Protein AF-A0A1E7EQL4-F1 (afdb_monomer)

pLDDT: mean 82.55, std 23.5, range [31.17, 98.75]

Foldseek 3Di:
DDDDDDDDDDDDDDDDDDDDDDDDDDDDDDPPDPDPPPPFDAQKEAEDEPVLPCPPAPCCDPPNVDDADPVPQSWEWAWEPCQCQVPHHRPQAFWKKKKWADQDAFPVRHRDPQWHTAIDIHGYRHYDQHTYNYIYTYQSRCCRRTVDNDGMGRIDMDTDDDD

Structure (mmCIF, N/CA/C/O backbone):
data_AF-A0A1E7EQL4-F1
#
_entry.id   AF-A0A1E7EQL4-F1
#
loop_
_atom_site.group_PDB
_atom_site.id
_atom_site.type_symbol
_atom_site.label_atom_id
_atom_site.label_alt_id
_atom_site.label_comp_id
_atom_site.label_asym_id
_atom_site.label_entity_id
_atom_site.label_seq_id
_atom_site.pdbx_PDB_ins_code
_atom_site.Cartn_x
_atom_site.Cartn_y
_atom_site.Cartn_z
_atom_site.occupancy
_atom_site.B_iso_or_equiv
_atom_site.auth_seq_id
_atom_site.auth_comp_id
_atom_site.auth_asym_id
_atom_site.auth_atom_id
_atom_site.pdbx_PDB_model_num
ATOM 1 N N . MET A 1 1 ? 25.614 30.528 53.067 1.00 42.38 1 MET A N 1
ATOM 2 C CA . MET A 1 1 ? 26.833 30.347 52.245 1.00 42.38 1 MET A CA 1
ATOM 3 C C . MET A 1 1 ? 26.598 31.036 50.907 1.00 42.38 1 MET A C 1
ATOM 5 O O . MET A 1 1 ? 25.490 30.930 50.400 1.00 42.38 1 MET A O 1
ATOM 9 N N . LYS A 1 2 ? 27.572 31.787 50.382 1.00 34.72 2 LYS A N 1
ATOM 10 C CA . LYS A 1 2 ? 27.513 32.437 49.059 1.00 34.72 2 LYS A CA 1
ATOM 11 C C . LYS A 1 2 ? 28.652 31.875 48.213 1.00 34.72 2 LYS A C 1
ATOM 13 O O . LYS A 1 2 ? 29.768 31.821 48.717 1.00 34.72 2 LYS A O 1
ATOM 18 N N . PHE A 1 3 ? 28.385 31.537 46.957 1.00 38.88 3 PHE A N 1
ATOM 19 C CA . PHE A 1 3 ? 29.422 31.340 45.946 1.00 38.88 3 PHE A CA 1
ATOM 20 C C . PHE A 1 3 ? 29.182 32.298 44.777 1.00 38.88 3 PHE A C 1
ATOM 22 O O . PHE A 1 3 ? 28.048 32.653 44.464 1.00 38.88 3 PHE A O 1
ATOM 29 N N . SER A 1 4 ? 30.287 32.769 44.215 1.00 36.34 4 SER A N 1
ATOM 30 C CA . SER A 1 4 ? 30.426 33.788 43.171 1.00 36.34 4 SER A CA 1
ATOM 31 C C . SER A 1 4 ? 31.385 33.231 42.113 1.00 36.34 4 SER A C 1
ATOM 33 O O . SER A 1 4 ? 32.043 32.231 42.402 1.00 36.34 4 SER A O 1
ATOM 35 N N . THR A 1 5 ? 31.554 33.949 40.988 1.00 41.16 5 THR A N 1
ATOM 36 C CA . THR A 1 5 ? 32.729 33.850 40.084 1.00 41.16 5 THR A CA 1
ATOM 37 C C . THR A 1 5 ? 32.650 32.656 39.101 1.00 41.16 5 THR A C 1
ATOM 39 O O . THR A 1 5 ? 32.375 31.543 39.522 1.00 41.16 5 THR A O 1
ATOM 42 N N . THR A 1 6 ? 32.881 32.765 37.781 1.00 41.03 6 THR A N 1
ATOM 43 C CA . THR A 1 6 ? 33.084 33.924 36.877 1.00 41.03 6 THR A CA 1
ATOM 44 C C . THR A 1 6 ? 32.831 33.519 35.410 1.00 41.03 6 THR A C 1
ATOM 46 O O . THR A 1 6 ? 32.886 32.342 35.064 1.00 41.03 6 THR A O 1
ATOM 49 N N . ILE A 1 7 ? 32.564 34.509 34.551 1.00 46.59 7 ILE A N 1
ATOM 50 C CA . ILE A 1 7 ? 32.402 34.400 33.088 1.00 46.59 7 ILE A CA 1
ATOM 51 C C . ILE A 1 7 ? 33.712 33.962 32.403 1.00 46.59 7 ILE A C 1
ATOM 53 O O . ILE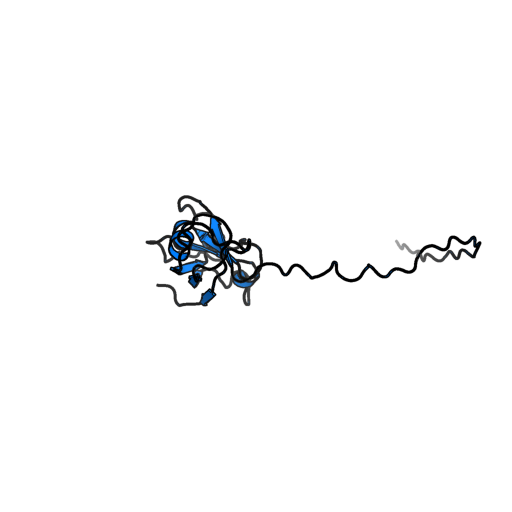 A 1 7 ? 34.774 34.486 32.734 1.00 46.59 7 ILE A O 1
ATOM 57 N N . PHE A 1 8 ? 33.632 33.097 31.386 1.00 37.47 8 PHE A N 1
ATOM 58 C CA . PHE A 1 8 ? 34.739 32.827 30.458 1.00 37.47 8 PHE A CA 1
ATOM 59 C C . PHE A 1 8 ? 34.378 33.222 29.022 1.00 37.47 8 PHE A C 1
ATOM 61 O O . PHE A 1 8 ? 33.405 32.728 28.456 1.00 37.47 8 PHE A O 1
ATOM 68 N N . THR A 1 9 ? 35.217 34.070 28.427 1.00 45.50 9 THR A N 1
ATOM 69 C CA . THR A 1 9 ? 35.177 34.458 27.011 1.00 45.50 9 THR A CA 1
ATOM 70 C C . THR A 1 9 ? 36.467 33.979 26.344 1.00 45.50 9 THR A C 1
ATOM 72 O O . THR A 1 9 ? 37.539 34.283 26.870 1.00 45.50 9 THR A O 1
ATOM 75 N N . PRO A 1 10 ? 36.425 33.293 25.191 1.00 41.66 10 PRO A N 1
ATOM 76 C CA . PRO A 1 10 ? 37.605 33.099 24.361 1.00 41.66 10 PRO A CA 1
ATOM 77 C C . PRO A 1 10 ? 37.702 34.193 23.286 1.00 41.66 10 PRO A C 1
ATOM 79 O O . PRO A 1 10 ? 36.792 34.389 22.484 1.00 41.66 10 PRO A O 1
ATOM 82 N N . ALA A 1 11 ? 38.841 34.880 23.259 1.00 38.00 11 ALA A N 1
ATOM 83 C CA . ALA A 1 11 ? 39.301 35.709 22.149 1.00 38.00 11 ALA A CA 1
ATOM 84 C C . ALA A 1 11 ? 40.748 35.309 21.804 1.00 38.00 11 ALA A C 1
ATOM 86 O O . ALA A 1 11 ? 41.433 34.745 22.656 1.00 38.00 11 ALA A O 1
ATOM 87 N N . ALA A 1 12 ? 41.196 35.668 20.593 1.00 35.81 12 ALA A N 1
ATOM 88 C CA . ALA A 1 12 ? 42.382 35.187 19.857 1.00 35.81 12 ALA A CA 1
ATOM 89 C C . ALA A 1 12 ? 42.058 34.025 18.885 1.00 35.81 12 ALA A C 1
ATOM 91 O O . ALA A 1 12 ? 41.155 33.238 19.131 1.00 35.81 12 ALA A O 1
ATOM 92 N N . MET A 1 13 ? 42.726 33.897 17.733 1.00 33.75 13 MET A N 1
ATOM 93 C CA . MET A 1 13 ? 44.050 34.430 17.386 1.00 33.75 13 MET A CA 1
ATOM 94 C C . MET A 1 13 ? 44.136 34.794 15.893 1.00 33.75 13 MET A C 1
ATOM 96 O O . MET A 1 13 ? 43.667 34.041 15.045 1.00 33.75 13 MET A O 1
ATOM 100 N N . ALA A 1 14 ? 44.747 35.935 15.565 1.00 31.17 14 ALA A N 1
ATOM 101 C CA . ALA A 1 14 ? 45.065 36.292 14.182 1.00 31.17 14 ALA A CA 1
ATOM 102 C C . ALA A 1 14 ? 46.401 35.660 13.761 1.00 31.17 14 ALA A C 1
ATOM 104 O O . ALA A 1 14 ? 47.350 35.652 14.544 1.00 31.17 14 ALA A O 1
ATOM 105 N N . ILE A 1 15 ? 46.496 35.195 12.512 1.00 40.59 15 ILE A N 1
ATOM 106 C CA . ILE A 1 15 ? 47.752 34.759 11.888 1.00 40.59 15 ILE A CA 1
ATOM 107 C C . ILE A 1 15 ? 47.901 35.518 10.566 1.00 40.59 15 ILE A C 1
ATOM 109 O O . ILE A 1 15 ? 47.017 35.450 9.713 1.00 40.59 15 ILE A O 1
ATOM 113 N N . MET A 1 16 ? 49.005 36.250 10.395 1.00 32.16 16 MET A N 1
ATOM 114 C CA . MET A 1 16 ? 49.328 36.946 9.146 1.00 32.16 16 MET 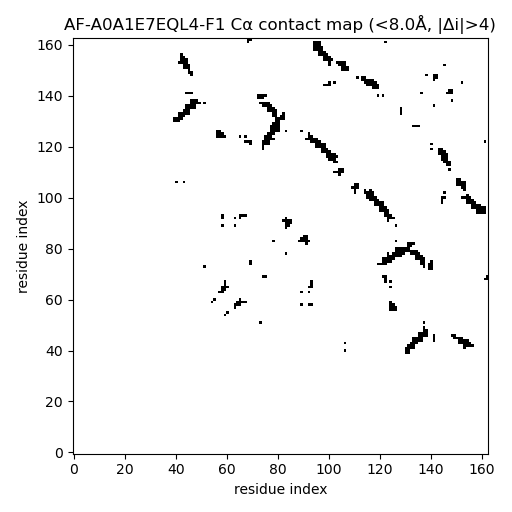A CA 1
ATOM 115 C C . MET A 1 16 ? 50.407 36.205 8.344 1.00 32.16 16 MET A C 1
ATOM 117 O O . MET A 1 16 ? 51.515 36.011 8.824 1.00 32.16 16 MET A O 1
ATOM 121 N N . SER A 1 17 ? 50.053 35.897 7.093 1.00 37.56 17 SER A N 1
ATOM 122 C CA . SER A 1 17 ? 50.849 36.051 5.860 1.00 37.56 17 SER A CA 1
ATOM 123 C C . SER A 1 17 ? 52.317 35.583 5.799 1.00 37.56 17 SER A C 1
ATOM 125 O O . SER A 1 17 ? 53.210 36.279 6.271 1.00 37.56 17 SER A O 1
ATOM 127 N N . ILE A 1 18 ? 52.547 34.489 5.052 1.00 42.34 18 ILE A N 1
ATOM 128 C CA . ILE A 1 18 ? 53.469 34.334 3.891 1.00 42.34 18 ILE A CA 1
ATOM 129 C C . ILE A 1 18 ? 53.125 33.000 3.176 1.00 42.34 18 ILE A C 1
ATOM 131 O O . ILE A 1 18 ? 52.552 32.119 3.808 1.00 42.34 18 ILE A O 1
ATOM 135 N N . GLY A 1 19 ? 53.408 32.748 1.889 1.00 31.75 19 GLY A N 1
ATOM 136 C CA . GLY A 1 19 ? 53.949 33.577 0.797 1.00 31.75 19 GLY A CA 1
ATOM 137 C C . GLY A 1 19 ? 53.918 32.791 -0.541 1.00 31.75 19 GLY A C 1
ATOM 138 O O . GLY A 1 19 ? 53.860 31.564 -0.520 1.00 31.75 19 GLY A O 1
ATOM 139 N N . SER A 1 20 ? 53.905 33.458 -1.706 1.00 37.84 20 SER A N 1
ATOM 140 C CA . SER A 1 20 ? 53.612 32.798 -3.001 1.00 37.84 20 SER A CA 1
ATOM 141 C C . SER A 1 20 ? 54.765 32.010 -3.640 1.00 37.84 20 SER A C 1
ATOM 143 O O . SER A 1 20 ? 55.887 32.502 -3.720 1.00 37.84 20 SER A O 1
ATOM 145 N N . VAL A 1 21 ? 54.421 30.907 -4.320 1.00 37.94 21 VAL A N 1
ATOM 146 C CA . VAL A 1 21 ? 55.055 30.495 -5.591 1.00 37.94 21 VAL A CA 1
ATOM 147 C C . VAL A 1 21 ? 54.009 29.901 -6.543 1.00 37.94 21 VAL A C 1
ATOM 149 O O . VAL A 1 21 ? 53.092 29.204 -6.120 1.00 37.94 21 VAL A O 1
ATOM 152 N N . ASN A 1 22 ? 54.119 30.229 -7.834 1.00 41.78 22 ASN A N 1
ATOM 153 C CA . ASN A 1 22 ? 53.139 29.882 -8.870 1.00 41.78 22 ASN A CA 1
ATOM 154 C C . ASN A 1 22 ? 53.288 28.441 -9.383 1.00 41.78 22 ASN A C 1
ATOM 156 O O . ASN A 1 22 ? 54.384 28.042 -9.768 1.00 41.78 22 ASN A O 1
ATOM 160 N N . ALA A 1 23 ? 52.158 27.769 -9.605 1.00 33.81 23 ALA A N 1
ATOM 161 C CA . ALA A 1 23 ? 52.019 26.749 -10.644 1.00 33.81 23 ALA A CA 1
ATOM 162 C C . ALA A 1 23 ? 50.739 27.036 -11.448 1.00 33.81 23 ALA A C 1
ATOM 164 O O . ALA A 1 23 ? 49.631 26.920 -10.933 1.00 33.81 23 ALA A O 1
ATOM 165 N N . ARG A 1 24 ? 50.888 27.462 -12.710 1.00 42.62 24 ARG A N 1
ATOM 166 C CA . ARG A 1 24 ? 49.760 27.658 -13.633 1.00 42.62 24 ARG A CA 1
ATOM 167 C C . ARG A 1 24 ? 49.396 26.318 -14.269 1.00 42.62 24 ARG A C 1
ATOM 169 O O . ARG A 1 24 ? 50.191 25.811 -15.054 1.00 42.62 24 ARG A O 1
ATOM 176 N N . ILE A 1 25 ? 48.191 25.811 -14.023 1.00 43.38 25 ILE A N 1
ATOM 177 C CA . ILE A 1 25 ? 47.551 24.797 -14.873 1.00 43.38 25 ILE A CA 1
ATOM 178 C C . ILE A 1 25 ? 46.090 25.202 -15.096 1.00 43.38 25 ILE A C 1
ATOM 180 O O . ILE A 1 25 ? 45.407 25.570 -14.147 1.00 43.38 25 ILE A O 1
ATOM 184 N N . GLY A 1 26 ? 45.674 25.154 -16.365 1.00 34.09 26 GLY A N 1
ATOM 185 C CA . GLY A 1 26 ? 44.299 25.036 -16.866 1.00 34.09 26 GLY A CA 1
ATOM 186 C C . GLY A 1 26 ? 43.154 25.637 -16.049 1.00 34.09 26 GLY A C 1
ATOM 187 O O . GLY A 1 26 ? 42.627 25.007 -15.138 1.00 34.09 26 GLY A O 1
ATOM 188 N N . SER A 1 27 ? 42.648 26.780 -16.515 1.00 46.44 27 SER A N 1
ATOM 189 C CA . SER A 1 27 ? 41.214 27.046 -16.414 1.00 46.44 27 SER A CA 1
ATOM 190 C C . SER A 1 27 ? 40.489 26.059 -17.329 1.00 46.44 27 SER A C 1
ATOM 192 O O . SER A 1 27 ? 40.451 26.305 -18.530 1.00 46.44 27 SER A O 1
ATOM 194 N N . ASP A 1 28 ? 39.885 25.011 -16.774 1.00 39.00 28 ASP A N 1
ATOM 195 C CA . ASP A 1 28 ? 38.794 24.307 -17.446 1.00 39.00 28 ASP A CA 1
ATOM 196 C C . ASP A 1 28 ? 37.635 24.054 -16.481 1.00 39.00 28 ASP A C 1
ATOM 198 O O . ASP A 1 28 ? 37.737 23.400 -15.441 1.00 39.00 28 ASP A O 1
ATOM 202 N N . SER A 1 29 ? 36.508 24.647 -16.845 1.00 48.19 29 SER A N 1
ATOM 203 C CA . SER A 1 29 ? 35.229 24.572 -16.164 1.00 48.19 29 SER A CA 1
ATOM 204 C C . SER A 1 29 ? 34.633 23.171 -16.273 1.00 48.19 29 SER A C 1
ATOM 206 O O . SER A 1 29 ? 34.056 22.841 -17.306 1.00 48.19 29 SER A O 1
ATOM 208 N N . ASN A 1 30 ? 34.708 22.366 -15.206 1.00 40.53 30 ASN A N 1
ATOM 209 C CA . ASN A 1 30 ? 33.973 21.095 -15.153 1.00 40.53 30 ASN A CA 1
ATOM 210 C C . ASN A 1 30 ? 33.493 20.689 -13.739 1.00 40.53 30 ASN A C 1
ATOM 212 O O . ASN A 1 30 ? 33.639 19.550 -13.308 1.00 40.53 30 ASN A O 1
ATOM 216 N N . GLN A 1 31 ? 32.914 21.643 -12.997 1.00 42.22 31 GLN A N 1
ATOM 217 C CA . GLN A 1 31 ? 32.185 21.401 -11.734 1.00 42.22 31 GLN A CA 1
ATOM 218 C C . GLN A 1 31 ? 30.730 21.909 -11.795 1.00 42.22 31 GLN A C 1
ATOM 220 O O . GLN A 1 31 ? 30.212 22.504 -10.851 1.00 42.22 31 GLN A O 1
ATOM 225 N N . ARG A 1 32 ? 30.056 21.697 -12.931 1.00 42.16 32 ARG A N 1
ATOM 226 C CA . ARG A 1 32 ? 28.624 21.982 -13.109 1.00 42.16 32 ARG A CA 1
ATOM 227 C C . ARG A 1 32 ? 27.959 20.916 -13.985 1.00 42.16 32 ARG A C 1
ATOM 229 O O . ARG A 1 32 ? 27.760 21.189 -15.154 1.00 42.16 32 ARG A O 1
ATOM 236 N N . GLU A 1 33 ? 27.648 19.747 -13.410 1.00 47.59 33 GLU A N 1
ATOM 237 C CA . GLU A 1 33 ? 26.496 18.877 -13.785 1.00 47.59 33 GLU A CA 1
ATOM 238 C C . GLU A 1 33 ? 26.393 17.562 -12.965 1.00 47.59 33 GLU A C 1
ATOM 240 O O . GLU A 1 33 ? 25.862 16.562 -13.428 1.00 47.59 33 GLU A O 1
ATOM 245 N N . LEU A 1 34 ? 26.860 17.531 -11.707 1.00 45.47 34 LEU A N 1
ATOM 246 C CA . LEU A 1 34 ? 26.720 16.353 -10.822 1.00 45.47 34 LEU A CA 1
ATOM 247 C C . LEU A 1 34 ? 25.959 16.675 -9.529 1.00 45.47 34 LEU A C 1
ATOM 249 O O . LEU A 1 34 ? 26.373 16.342 -8.422 1.00 45.47 34 LEU A O 1
ATOM 253 N N . SER A 1 35 ? 24.814 17.333 -9.698 1.00 47.72 35 SER A N 1
ATOM 254 C CA . SER A 1 35 ? 23.742 17.350 -8.700 1.00 47.72 35 SER A CA 1
ATOM 255 C C . SER A 1 35 ? 22.384 17.601 -9.362 1.00 47.72 35 SER A C 1
ATOM 257 O O . SER A 1 35 ? 21.614 18.456 -8.915 1.00 47.72 35 SER A O 1
ATOM 259 N N . GLU A 1 36 ? 22.062 16.847 -10.420 1.00 52.28 36 GLU A N 1
ATOM 260 C CA . GLU A 1 36 ? 20.655 16.489 -10.595 1.00 52.28 36 GLU A CA 1
ATOM 261 C C . GLU A 1 36 ? 20.248 15.734 -9.330 1.00 52.28 36 GLU A C 1
ATOM 263 O O . GLU A 1 36 ? 20.742 14.643 -9.046 1.00 52.28 36 GLU A O 1
ATOM 268 N N . SER A 1 37 ? 19.414 16.381 -8.517 1.00 52.84 37 SER A N 1
ATOM 269 C CA . SER A 1 37 ? 18.786 15.754 -7.362 1.00 52.84 37 SER A CA 1
ATOM 270 C C . SER A 1 37 ? 18.064 14.504 -7.852 1.00 52.84 37 SER A C 1
ATOM 272 O O . SER A 1 37 ? 17.072 14.621 -8.577 1.00 52.84 37 SER A O 1
ATOM 274 N N . VAL A 1 38 ? 18.573 13.320 -7.491 1.00 62.88 38 VAL A N 1
ATOM 275 C CA . VAL A 1 38 ? 17.878 12.055 -7.737 1.00 62.88 38 VAL A CA 1
ATOM 276 C C . VAL A 1 38 ? 16.588 12.133 -6.939 1.00 62.88 38 VAL A C 1
ATOM 278 O O . VAL A 1 38 ? 16.574 11.979 -5.720 1.00 62.88 38 VAL A O 1
ATOM 281 N N . LYS A 1 39 ? 15.505 12.492 -7.626 1.00 72.94 39 LYS A N 1
ATOM 282 C CA . LYS A 1 39 ? 14.213 12.694 -6.993 1.00 72.94 39 LYS A CA 1
ATOM 283 C C . LYS A 1 39 ? 13.709 11.334 -6.535 1.00 72.94 39 LYS A C 1
ATOM 285 O O . LYS A 1 39 ? 13.367 10.501 -7.372 1.00 72.94 39 LYS A O 1
ATOM 290 N N . GLU A 1 40 ? 13.664 11.148 -5.219 1.00 81.88 40 GLU A N 1
ATOM 291 C CA . GLU A 1 40 ? 13.160 9.928 -4.593 1.00 81.88 40 GLU A CA 1
ATOM 292 C C . GLU A 1 40 ? 11.810 9.504 -5.204 1.00 81.88 40 GLU A C 1
ATOM 294 O O . GLU A 1 40 ? 10.950 10.363 -5.464 1.00 81.88 40 GLU A O 1
ATOM 299 N N . PRO A 1 41 ? 11.613 8.197 -5.463 1.00 85.56 41 PRO A N 1
ATOM 300 C CA . PRO A 1 41 ? 10.399 7.687 -6.079 1.00 85.56 41 PRO A CA 1
ATOM 301 C C . PRO A 1 41 ? 9.169 8.025 -5.233 1.00 85.56 41 PRO A C 1
ATOM 303 O O . PRO A 1 41 ? 9.207 8.051 -4.002 1.00 85.56 41 PRO A O 1
ATOM 306 N N . THR A 1 42 ? 8.050 8.292 -5.906 1.00 95.31 42 THR A N 1
ATOM 307 C CA . THR A 1 42 ? 6.788 8.641 -5.247 1.00 95.31 42 THR A CA 1
ATOM 308 C C . THR A 1 42 ? 5.583 8.193 -6.067 1.00 95.31 42 THR A C 1
ATOM 310 O O . THR A 1 42 ? 5.648 8.183 -7.295 1.00 95.31 42 THR A O 1
ATOM 313 N N . ASN A 1 43 ? 4.485 7.848 -5.385 1.00 97.69 43 ASN A N 1
ATOM 314 C CA . ASN A 1 43 ? 3.323 7.140 -5.935 1.00 97.69 43 ASN A CA 1
ATOM 315 C C . ASN A 1 43 ? 3.736 5.769 -6.483 1.00 97.69 43 ASN A C 1
ATOM 317 O O . ASN A 1 43 ? 3.655 5.502 -7.680 1.00 97.69 43 ASN A O 1
ATOM 321 N N . PHE A 1 44 ? 4.232 4.916 -5.591 1.00 98.31 44 PHE A N 1
ATOM 322 C CA . PHE A 1 44 ? 4.649 3.558 -5.926 1.00 98.31 44 PHE A CA 1
ATOM 323 C C . PHE A 1 44 ? 4.144 2.550 -4.891 1.00 98.31 44 PHE A C 1
ATOM 325 O O . PHE A 1 44 ? 3.620 2.936 -3.841 1.00 98.31 44 PHE A O 1
ATOM 332 N N . MET A 1 45 ? 4.301 1.266 -5.201 1.00 98.62 45 MET A N 1
ATOM 333 C CA . MET A 1 45 ? 4.081 0.162 -4.275 1.00 98.62 45 MET A CA 1
ATOM 334 C C . MET A 1 45 ? 5.177 -0.893 -4.334 1.00 98.62 45 MET A C 1
ATOM 336 O O . MET A 1 45 ? 5.737 -1.147 -5.404 1.00 98.62 45 MET A O 1
ATOM 340 N N . THR A 1 46 ? 5.412 -1.533 -3.195 1.00 98.06 46 THR A N 1
ATOM 341 C CA . THR A 1 46 ? 6.106 -2.817 -3.051 1.00 98.06 46 THR A CA 1
ATOM 342 C C . THR A 1 46 ? 5.177 -3.820 -2.370 1.00 98.06 46 THR A C 1
ATOM 344 O O . THR A 1 46 ? 3.963 -3.599 -2.271 1.00 98.06 46 THR A O 1
ATOM 347 N N . TRP A 1 47 ? 5.734 -4.952 -1.957 1.00 97.44 47 TRP A N 1
ATOM 348 C CA . TRP A 1 47 ? 5.011 -6.005 -1.276 1.00 97.44 47 TRP A CA 1
ATOM 349 C C . TRP A 1 47 ? 5.878 -6.703 -0.235 1.00 97.44 47 TRP A C 1
ATOM 351 O O . TRP A 1 47 ? 7.109 -6.717 -0.343 1.00 97.44 47 TRP A O 1
ATOM 361 N N . TRP A 1 48 ? 5.215 -7.373 0.707 1.00 93.75 48 TRP A N 1
ATOM 362 C CA . TRP A 1 48 ? 5.838 -8.373 1.568 1.00 93.75 48 TRP A CA 1
ATOM 363 C C . TRP A 1 48 ? 5.049 -9.690 1.570 1.00 93.75 48 TRP A C 1
ATOM 365 O O . TRP A 1 48 ? 3.832 -9.716 1.363 1.00 93.75 48 TRP A O 1
ATOM 375 N N . ASP A 1 49 ? 5.763 -10.793 1.813 1.00 85.62 49 ASP A N 1
ATOM 376 C CA . ASP A 1 49 ? 5.186 -12.109 2.106 1.00 85.62 49 ASP A CA 1
ATOM 377 C C . ASP A 1 49 ? 5.243 -12.367 3.613 1.00 85.62 49 ASP A C 1
ATOM 379 O O . ASP A 1 49 ? 6.305 -12.630 4.179 1.00 85.62 49 ASP A O 1
ATOM 383 N N . ASP A 1 50 ? 4.083 -12.293 4.257 1.00 69.25 50 ASP A N 1
ATOM 384 C CA . ASP A 1 50 ? 3.838 -12.744 5.629 1.00 69.25 50 ASP A CA 1
ATOM 385 C C . ASP A 1 50 ? 2.945 -14.000 5.670 1.00 69.25 50 ASP A C 1
ATOM 387 O O . ASP A 1 50 ? 2.467 -14.392 6.733 1.00 69.25 50 ASP A O 1
ATOM 391 N N . LYS A 1 51 ? 2.668 -14.637 4.520 1.00 74.31 51 LYS A N 1
ATOM 392 C CA . LYS A 1 51 ? 1.627 -15.674 4.346 1.00 74.31 51 LYS A CA 1
ATOM 393 C C . LYS A 1 51 ? 0.225 -15.254 4.820 1.00 74.31 51 LYS A C 1
ATOM 395 O O . LYS A 1 51 ? -0.624 -16.112 5.070 1.00 74.31 51 LYS A O 1
ATOM 400 N N . GLY A 1 52 ? -0.032 -13.954 4.932 1.00 65.56 52 GLY A N 1
ATOM 401 C CA . GLY A 1 52 ? -1.235 -13.379 5.517 1.00 65.56 52 GLY A CA 1
ATOM 402 C C . GLY A 1 52 ? -1.197 -13.213 7.040 1.00 65.56 52 GLY A C 1
ATOM 403 O O . GLY A 1 52 ? -2.268 -12.996 7.607 1.00 65.56 52 GLY A O 1
ATOM 404 N N . ASP A 1 53 ? -0.039 -13.319 7.707 1.00 82.38 53 ASP A N 1
ATOM 405 C CA . ASP A 1 53 ? 0.114 -12.984 9.131 1.00 82.38 53 ASP A CA 1
ATOM 406 C C . ASP A 1 53 ? 0.485 -11.511 9.340 1.00 82.38 53 ASP A C 1
ATOM 408 O O . ASP A 1 53 ? 1.638 -11.126 9.523 1.00 82.38 53 ASP A O 1
ATOM 412 N N . TYR A 1 54 ? -0.555 -10.686 9.359 1.00 91.38 54 TYR A N 1
ATOM 413 C CA . TYR A 1 54 ? -0.471 -9.252 9.602 1.00 91.38 54 TYR A CA 1
ATOM 414 C C . TYR A 1 54 ? -0.710 -8.872 11.077 1.00 91.38 54 TYR A C 1
ATOM 416 O O . TYR A 1 54 ? -0.942 -7.694 11.369 1.00 91.38 54 TYR A O 1
ATOM 424 N N . SER A 1 55 ? -0.708 -9.837 12.008 1.00 92.44 55 SER A N 1
ATOM 425 C CA . SER A 1 55 ? -1.208 -9.650 13.382 1.00 92.44 55 SER A CA 1
ATOM 426 C C . SER A 1 55 ? -0.464 -8.586 14.202 1.00 92.44 55 SER A C 1
ATOM 428 O O . SER A 1 55 ? -1.089 -7.912 15.022 1.00 92.44 55 SER A O 1
ATOM 430 N N . ASP A 1 56 ? 0.821 -8.356 13.929 1.00 92.38 56 ASP A N 1
ATOM 431 C CA . ASP A 1 56 ? 1.672 -7.369 14.614 1.00 92.38 56 ASP A CA 1
ATOM 432 C C . ASP A 1 56 ? 1.584 -5.934 14.035 1.00 92.38 56 ASP A C 1
ATOM 434 O O . ASP A 1 56 ? 2.304 -5.031 14.466 1.00 92.38 56 ASP A O 1
ATOM 438 N N . SER A 1 57 ? 0.701 -5.688 13.060 1.00 95.81 57 SER A N 1
ATOM 439 C CA . SER A 1 57 ? 0.569 -4.388 12.377 1.00 95.81 57 SER A CA 1
ATOM 440 C C . SER A 1 57 ? 0.099 -3.250 13.304 1.00 95.81 57 SER A C 1
ATOM 442 O O . SER A 1 57 ? -0.859 -3.419 14.059 1.00 95.81 57 SER A O 1
ATOM 444 N N . GLU A 1 58 ? 0.713 -2.056 13.208 1.00 96.56 58 GLU A N 1
ATOM 445 C CA . GLU A 1 58 ? 0.550 -0.949 14.179 1.00 96.56 58 GLU A CA 1
ATOM 446 C C . GLU A 1 58 ? -0.916 -0.570 14.453 1.00 96.56 58 GLU A C 1
ATOM 448 O O . GLU A 1 58 ? -1.272 -0.301 15.601 1.00 96.56 58 GLU A O 1
ATOM 453 N N . CYS A 1 59 ? -1.788 -0.566 13.438 1.00 98.00 59 CYS A N 1
ATOM 454 C CA . CYS A 1 59 ? -3.174 -0.136 13.622 1.00 98.00 59 CYS A CA 1
ATOM 455 C C . CYS A 1 59 ? -4.042 -1.144 14.385 1.00 98.00 59 CYS A C 1
ATOM 457 O O . CYS A 1 59 ? -5.070 -0.744 14.924 1.00 98.00 59 CYS A O 1
ATOM 459 N N . LEU A 1 60 ? -3.685 -2.431 14.434 1.00 97.50 60 LEU A N 1
ATOM 460 C CA . LEU A 1 60 ? -4.506 -3.463 15.089 1.00 97.50 60 LEU A CA 1
ATOM 461 C C . LEU A 1 60 ? -4.484 -3.339 16.619 1.00 97.50 60 LEU A C 1
ATOM 463 O O . LEU A 1 60 ? -5.399 -3.804 17.298 1.00 97.50 60 LEU A O 1
ATOM 467 N N . HIS A 1 61 ? -3.461 -2.677 17.157 1.00 97.62 61 HIS A N 1
ATOM 468 C CA . HIS A 1 61 ? -3.198 -2.568 18.589 1.00 97.62 61 HIS A CA 1
ATOM 469 C C . HIS A 1 61 ? -3.516 -1.170 19.127 1.00 97.62 61 HIS A C 1
ATOM 471 O O . HIS A 1 61 ? -3.803 -0.228 18.384 1.00 97.62 61 HIS A O 1
ATOM 477 N N . TYR A 1 62 ? -3.466 -1.017 20.449 1.00 95.50 62 TYR A N 1
ATOM 478 C CA . TYR A 1 62 ? -3.601 0.285 21.101 1.00 95.50 62 TYR A CA 1
ATOM 479 C C . TYR A 1 62 ? -2.538 1.279 20.574 1.00 95.50 62 TYR A C 1
ATOM 481 O O . TYR A 1 62 ? -1.361 0.922 20.518 1.00 95.50 62 TYR A O 1
ATOM 489 N N . PRO A 1 63 ? -2.896 2.539 20.244 1.00 95.50 63 PRO A N 1
ATOM 490 C CA . PRO A 1 63 ? -4.167 3.212 20.540 1.00 95.50 63 PRO A CA 1
ATOM 491 C C . PRO A 1 63 ? -5.268 3.041 19.483 1.00 95.50 63 PRO A C 1
ATOM 493 O O . PRO A 1 63 ? -6.405 3.430 19.739 1.00 95.50 63 PRO A O 1
ATOM 496 N N . TYR A 1 64 ? -4.954 2.482 18.316 1.00 96.69 64 TYR A N 1
ATOM 497 C CA . TYR A 1 64 ? -5.841 2.473 17.152 1.00 96.69 64 TYR A CA 1
ATOM 498 C C . TYR A 1 64 ? -6.927 1.392 17.242 1.00 96.69 64 TYR A C 1
ATOM 500 O O . TYR A 1 64 ? -8.088 1.675 16.957 1.00 96.69 64 TYR A O 1
ATOM 508 N N . ASN A 1 65 ? -6.574 0.189 17.711 1.00 97.44 65 ASN A N 1
ATOM 509 C CA . ASN A 1 65 ? -7.480 -0.951 17.918 1.00 97.44 65 ASN A CA 1
ATOM 510 C C . ASN A 1 65 ? -8.356 -1.271 16.683 1.00 97.44 65 ASN A C 1
ATOM 512 O O . ASN A 1 65 ? -9.535 -1.617 16.804 1.00 97.44 65 ASN A O 1
ATOM 516 N N . LEU A 1 66 ? -7.791 -1.111 15.483 1.00 97.38 66 LEU A N 1
ATOM 517 C CA . LEU A 1 66 ? -8.464 -1.358 14.214 1.00 97.38 66 LEU A CA 1
ATOM 518 C C . LEU A 1 66 ? -8.913 -2.816 14.132 1.00 97.38 66 LEU A C 1
ATOM 520 O O . LEU A 1 66 ? -8.109 -3.734 14.256 1.00 97.38 66 LEU A O 1
ATOM 524 N N . THR A 1 67 ? -10.188 -3.020 13.814 1.00 96.00 67 THR A N 1
ATOM 525 C CA . THR A 1 67 ? -10.687 -4.299 13.300 1.00 96.00 67 THR A CA 1
ATOM 526 C C . THR A 1 67 ? -10.703 -4.221 11.769 1.00 96.00 67 THR A C 1
ATOM 528 O O . THR A 1 67 ? -11.511 -3.460 11.230 1.00 96.00 67 THR A O 1
ATOM 531 N N . PRO A 1 68 ? -9.823 -4.941 11.048 1.00 94.00 68 PRO A N 1
ATOM 532 C CA . PRO A 1 68 ? -9.777 -4.866 9.589 1.00 94.00 68 PRO A CA 1
ATOM 533 C C . PRO A 1 68 ? -11.059 -5.398 8.930 1.00 94.00 68 PRO A C 1
ATOM 535 O O . PRO A 1 68 ? -11.675 -6.344 9.423 1.00 94.00 68 PRO A O 1
ATOM 538 N N . THR A 1 69 ? -11.460 -4.813 7.797 1.00 94.94 69 THR A N 1
ATOM 539 C CA . THR A 1 69 ? -12.702 -5.168 7.080 1.00 94.94 69 THR A CA 1
ATOM 540 C C . THR A 1 69 ? -12.464 -6.008 5.823 1.00 94.94 69 THR A C 1
ATOM 542 O O . THR A 1 69 ? -13.340 -6.782 5.438 1.00 94.94 69 THR A O 1
ATOM 545 N N . MET A 1 70 ? -11.263 -5.970 5.225 1.00 92.44 70 MET A N 1
ATOM 546 C CA . MET A 1 70 ? -10.899 -6.752 4.021 1.00 92.44 70 MET A CA 1
ATOM 547 C C . MET A 1 70 ? -10.645 -8.253 4.304 1.00 92.44 70 MET A C 1
ATOM 549 O O . MET A 1 70 ? -9.849 -8.904 3.627 1.00 92.44 70 MET A O 1
ATOM 553 N N . THR A 1 71 ? -11.344 -8.841 5.277 1.00 90.75 71 THR A N 1
ATOM 554 C CA . THR A 1 71 ? -11.090 -10.184 5.842 1.00 90.75 71 THR A CA 1
ATOM 555 C C . THR A 1 71 ? -11.246 -11.353 4.868 1.00 90.75 71 THR A C 1
ATOM 557 O O . THR A 1 71 ? -10.833 -12.462 5.182 1.00 90.75 71 THR A O 1
ATOM 560 N N . LYS A 1 72 ? -11.828 -11.139 3.681 1.00 90.38 72 LYS A N 1
ATOM 561 C CA . LYS A 1 72 ? -11.941 -12.171 2.633 1.00 90.38 72 LYS A CA 1
ATOM 562 C C . LYS A 1 72 ? -10.804 -12.156 1.616 1.00 90.38 72 LYS A C 1
ATOM 564 O O . LYS A 1 72 ? -10.527 -13.195 1.031 1.00 90.38 72 LYS A O 1
ATOM 569 N N . SER A 1 73 ? -10.204 -10.994 1.362 1.00 92.06 73 SER A N 1
ATOM 570 C CA . SER A 1 73 ? -9.141 -10.832 0.361 1.00 92.06 73 SER A CA 1
ATOM 571 C C . SER A 1 73 ? -7.767 -10.602 0.979 1.00 92.06 73 SER A C 1
ATOM 573 O O . SER A 1 73 ? -6.769 -10.742 0.285 1.00 92.06 73 SER A O 1
ATOM 575 N N . HIS A 1 74 ? -7.712 -10.233 2.265 1.00 92.94 74 HIS A N 1
ATOM 576 C CA . HIS A 1 74 ? -6.489 -9.844 2.967 1.00 92.94 74 HIS A CA 1
ATOM 577 C C . HIS A 1 74 ? -5.735 -8.729 2.216 1.00 92.94 74 HIS A C 1
ATOM 579 O O . HIS A 1 74 ? -4.511 -8.683 2.172 1.00 92.94 74 HIS A O 1
ATOM 585 N N . HIS A 1 75 ? -6.477 -7.812 1.586 1.00 96.62 75 HIS A N 1
ATOM 586 C CA . HIS A 1 75 ? -5.886 -6.684 0.872 1.00 96.62 75 HIS A CA 1
ATOM 587 C C . HIS A 1 75 ? -5.479 -5.584 1.844 1.00 96.62 75 HIS A C 1
ATOM 589 O O . HIS A 1 75 ? -6.172 -4.575 1.999 1.00 96.62 75 HIS A O 1
ATOM 595 N N . TYR A 1 76 ? -4.354 -5.803 2.510 1.00 97.44 76 TYR A N 1
ATOM 596 C CA . TYR A 1 76 ? -3.816 -4.893 3.502 1.00 97.44 76 TYR A CA 1
ATOM 597 C C . TYR A 1 76 ? -2.494 -4.285 3.051 1.00 97.44 76 TYR A C 1
ATOM 599 O O . TYR A 1 76 ? -1.740 -4.914 2.309 1.00 97.44 76 TYR A O 1
ATOM 607 N N . CYS A 1 77 ? -2.228 -3.061 3.502 1.00 98.19 77 CYS A N 1
ATOM 608 C CA . CYS A 1 77 ? -0.974 -2.369 3.229 1.00 98.19 77 CYS A CA 1
ATOM 609 C C . CYS A 1 77 ? -0.447 -1.618 4.459 1.00 98.19 77 CYS A C 1
ATOM 611 O O . CYS A 1 77 ? -1.213 -1.094 5.278 1.00 98.19 77 CYS A O 1
ATOM 613 N N . ALA A 1 78 ? 0.877 -1.522 4.536 1.00 98.06 78 ALA A N 1
ATOM 614 C CA . ALA A 1 78 ? 1.583 -0.478 5.252 1.00 98.06 78 ALA A CA 1
ATOM 615 C C . ALA A 1 78 ? 1.712 0.746 4.342 1.00 98.06 78 ALA A C 1
ATOM 617 O O . ALA A 1 78 ? 1.779 0.625 3.117 1.00 98.06 78 ALA A O 1
ATOM 618 N N . VAL A 1 79 ? 1.781 1.939 4.928 1.00 98.75 79 VAL A N 1
ATOM 619 C CA . VAL A 1 79 ? 1.954 3.173 4.149 1.00 98.75 79 VAL A CA 1
ATOM 620 C C . VAL A 1 79 ? 3.115 4.028 4.634 1.00 98.75 79 VAL A C 1
ATOM 622 O O . VAL A 1 79 ? 3.572 3.936 5.780 1.00 98.75 79 VAL A O 1
ATOM 625 N N . SER A 1 80 ? 3.614 4.869 3.730 1.00 98.12 80 SER A N 1
ATOM 626 C CA . SER A 1 80 ? 4.650 5.857 4.015 1.00 98.12 80 SER A CA 1
ATOM 627 C C . SER A 1 80 ? 4.196 6.858 5.077 1.00 98.12 80 SER A C 1
ATOM 629 O O . SER A 1 80 ? 3.006 7.116 5.269 1.00 98.12 80 SER A O 1
ATOM 631 N N . LYS A 1 81 ? 5.161 7.470 5.775 1.00 97.31 81 LYS A N 1
ATOM 632 C CA . LYS A 1 81 ? 4.881 8.365 6.909 1.00 97.31 81 LYS A CA 1
ATOM 633 C C . LYS A 1 81 ? 4.010 9.574 6.530 1.00 97.31 81 LYS A C 1
ATOM 635 O O . LYS A 1 81 ? 3.258 10.045 7.381 1.00 97.31 81 LYS A O 1
ATOM 640 N N . ASP A 1 82 ? 4.107 10.056 5.290 1.00 97.00 82 ASP A N 1
ATOM 641 C CA . ASP A 1 82 ? 3.307 11.171 4.766 1.00 97.00 82 ASP A CA 1
ATOM 642 C C . ASP A 1 82 ? 1.838 10.804 4.514 1.00 97.00 82 ASP A C 1
ATOM 644 O O . ASP A 1 82 ? 0.985 11.674 4.628 1.00 97.00 82 ASP A O 1
ATOM 648 N N . ILE A 1 83 ? 1.534 9.533 4.227 1.00 97.75 83 ILE A N 1
ATOM 649 C CA . ILE A 1 83 ? 0.152 9.035 4.176 1.00 97.75 83 ILE A CA 1
ATOM 650 C C . ILE A 1 83 ? -0.324 8.713 5.595 1.00 97.75 83 ILE A C 1
ATOM 652 O O . ILE A 1 83 ? -1.398 9.147 5.995 1.00 97.75 83 ILE A O 1
ATOM 656 N N . PHE A 1 84 ? 0.487 7.993 6.381 1.00 98.06 84 PHE A N 1
ATOM 657 C CA . PHE A 1 84 ? 0.090 7.506 7.707 1.00 98.06 84 PHE A CA 1
ATOM 658 C C . PHE A 1 84 ? -0.346 8.624 8.662 1.00 98.06 84 PHE A C 1
ATOM 660 O O . PHE A 1 84 ? -1.223 8.416 9.498 1.00 98.06 84 PHE A O 1
ATOM 667 N N . ASN A 1 85 ? 0.282 9.799 8.549 1.00 95.75 85 ASN A N 1
ATOM 668 C CA . ASN A 1 85 ? 0.065 10.933 9.446 1.00 95.75 85 ASN A CA 1
ATOM 669 C C . ASN A 1 85 ? -0.526 12.164 8.735 1.00 95.75 85 ASN A C 1
ATOM 671 O O . ASN A 1 85 ? -0.173 13.291 9.085 1.00 95.75 85 ASN A O 1
ATOM 675 N N . ASP A 1 86 ? -1.364 11.966 7.712 1.00 88.62 86 ASP A N 1
ATOM 676 C CA . ASP A 1 86 ? -2.037 13.071 7.018 1.00 88.62 86 ASP A CA 1
ATOM 677 C C . ASP A 1 86 ? -3.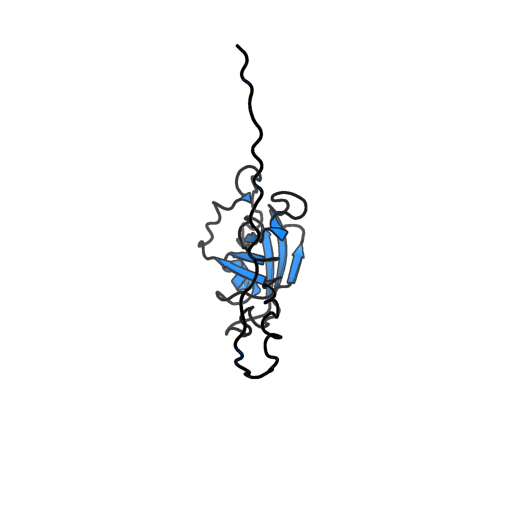006 13.792 7.979 1.00 88.62 86 ASP A C 1
ATOM 679 O O . ASP A 1 86 ? -4.076 13.289 8.319 1.00 88.62 86 ASP A O 1
ATOM 683 N N . GLY A 1 87 ? -2.577 14.944 8.501 1.00 87.31 87 GLY A N 1
ATOM 684 C CA . GLY A 1 87 ? -3.255 15.696 9.563 1.00 87.31 87 GLY A CA 1
ATOM 685 C C . GLY A 1 87 ? -2.756 15.371 10.979 1.00 87.31 87 GLY A C 1
ATOM 686 O O . GLY A 1 87 ? -2.274 16.268 11.670 1.00 87.31 87 GLY A O 1
ATOM 687 N N . GLU A 1 88 ? -2.842 14.111 11.417 1.00 91.56 88 GLU A N 1
ATOM 688 C CA . GLU A 1 88 ? -2.470 13.682 12.781 1.00 91.56 88 GLU A CA 1
ATOM 689 C C . GLU A 1 88 ? -1.891 12.255 12.851 1.00 91.56 88 GLU A C 1
ATOM 691 O O . GLU A 1 88 ? -1.905 11.521 11.865 1.00 91.56 88 GLU A O 1
ATOM 696 N N . LYS A 1 89 ? -1.329 11.842 14.003 1.00 93.62 89 LYS A N 1
ATOM 697 C CA . LYS A 1 89 ? -0.535 10.600 14.091 1.00 93.62 89 LYS A CA 1
ATOM 698 C C . LYS A 1 89 ? -1.381 9.333 13.885 1.00 93.62 89 LYS A C 1
ATOM 700 O O . LYS A 1 89 ? -2.075 8.897 14.802 1.00 93.62 89 LYS A O 1
ATOM 705 N N . GLY A 1 90 ? -1.206 8.664 12.747 1.00 94.88 90 GLY A N 1
ATOM 706 C CA . GLY A 1 90 ? -1.961 7.459 12.386 1.00 94.88 90 GLY A CA 1
ATOM 707 C C . GLY A 1 90 ? -3.379 7.741 11.893 1.00 94.88 90 GLY A C 1
ATOM 708 O O . GLY A 1 90 ? -4.224 6.853 11.962 1.00 94.88 90 GLY A O 1
ATOM 709 N N . ALA A 1 91 ? -3.640 8.949 11.380 1.00 96.06 91 ALA A N 1
ATOM 710 C CA . ALA A 1 91 ? -4.911 9.328 10.760 1.00 96.06 91 ALA A CA 1
ATOM 711 C C . ALA A 1 91 ? -5.365 8.368 9.641 1.00 96.06 91 ALA A C 1
ATOM 713 O O . ALA A 1 91 ? -6.562 8.256 9.387 1.00 96.06 91 ALA A O 1
ATOM 714 N N . ALA A 1 92 ? -4.429 7.659 8.996 1.00 97.75 92 ALA A N 1
ATOM 715 C CA . ALA A 1 92 ? -4.742 6.670 7.966 1.00 97.75 92 ALA A CA 1
ATOM 716 C C . ALA A 1 92 ? -5.072 5.262 8.498 1.00 97.75 92 ALA A C 1
ATOM 718 O O . ALA A 1 92 ? -5.353 4.373 7.697 1.00 97.75 92 ALA A O 1
ATOM 719 N N . CYS A 1 93 ? -5.027 4.999 9.809 1.00 98.25 93 CYS A N 1
ATOM 720 C CA . CYS A 1 93 ? -5.344 3.667 10.328 1.00 98.25 93 CYS A CA 1
ATOM 721 C C . CYS A 1 93 ? -6.788 3.263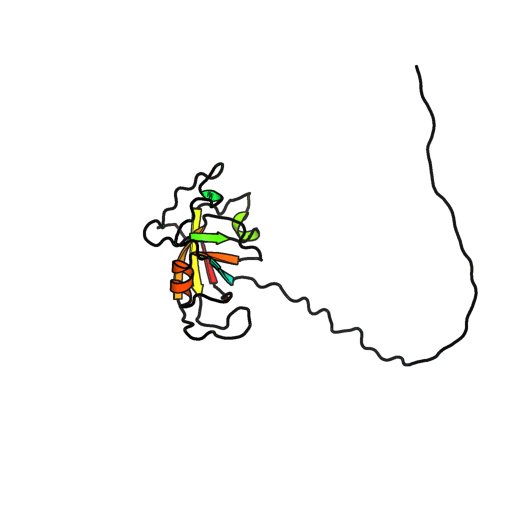 10.000 1.00 98.25 93 CYS A C 1
ATOM 723 O O . CYS A 1 93 ? -7.743 3.875 10.470 1.00 98.25 93 CYS A O 1
ATOM 725 N N . GLY A 1 94 ? -6.942 2.197 9.212 1.00 97.88 94 GLY A N 1
ATOM 726 C CA . GLY A 1 94 ? -8.235 1.704 8.748 1.00 97.88 94 GLY A CA 1
ATOM 727 C C . GLY A 1 94 ? -8.748 2.344 7.461 1.00 97.88 94 GLY A C 1
ATOM 728 O O . GLY A 1 94 ? -9.761 1.867 6.950 1.00 97.88 94 GLY A O 1
ATOM 729 N N . ASP A 1 95 ? -8.063 3.352 6.908 1.00 98.31 95 ASP A N 1
ATOM 730 C CA . ASP A 1 95 ? -8.436 3.965 5.632 1.00 98.31 95 ASP A CA 1
ATOM 731 C C . ASP A 1 95 ? -8.387 2.956 4.487 1.00 98.31 95 ASP A C 1
ATOM 733 O O . ASP A 1 95 ? -7.475 2.130 4.396 1.00 98.31 95 ASP A O 1
ATOM 737 N N . CYS A 1 96 ? -9.327 3.084 3.552 1.00 98.56 96 CYS A N 1
ATOM 738 C CA . CYS A 1 96 ? -9.340 2.286 2.337 1.00 98.56 96 CYS A CA 1
ATOM 739 C C . CYS A 1 96 ? -8.985 3.114 1.103 1.00 98.56 96 CYS A C 1
ATOM 741 O O . CYS A 1 96 ? -9.389 4.269 0.952 1.00 98.56 96 CYS A O 1
ATOM 743 N N . TYR A 1 97 ? -8.260 2.484 0.184 1.00 98.69 97 TYR A N 1
ATOM 744 C CA . TYR A 1 97 ? -7.840 3.080 -1.080 1.00 98.69 97 TYR A CA 1
ATOM 745 C C . TYR A 1 97 ? -8.172 2.140 -2.234 1.00 98.69 97 TYR A C 1
ATOM 747 O O . TYR A 1 97 ? -8.070 0.924 -2.098 1.00 98.69 97 TYR A O 1
ATOM 755 N N . GLU A 1 98 ? -8.553 2.696 -3.381 1.00 98.62 98 GLU A N 1
ATOM 756 C CA . GLU A 1 98 ? -8.461 1.979 -4.652 1.00 98.62 98 GLU A CA 1
ATOM 757 C C . GLU A 1 98 ? -7.126 2.350 -5.292 1.00 98.62 98 GLU A C 1
ATOM 759 O O . GLU A 1 98 ? -6.861 3.535 -5.517 1.00 98.62 98 GLU A O 1
ATOM 764 N N . ILE A 1 99 ? -6.293 1.341 -5.542 1.00 98.75 99 ILE A N 1
ATOM 765 C CA . ILE A 1 99 ? -4.977 1.476 -6.165 1.00 98.75 99 ILE A CA 1
ATOM 766 C C . ILE A 1 99 ? -5.020 0.831 -7.547 1.00 98.75 99 ILE A C 1
ATOM 768 O O . ILE A 1 99 ? -5.571 -0.261 -7.698 1.00 98.75 99 ILE A O 1
ATOM 772 N N . SER A 1 100 ? -4.407 1.491 -8.530 1.00 98.75 100 SER A N 1
ATOM 773 C CA . SER A 1 100 ? -4.316 1.032 -9.916 1.00 98.75 100 SER A CA 1
ATOM 774 C C . SER A 1 100 ? -2.901 1.176 -10.474 1.00 98.75 100 SER A C 1
ATOM 776 O O . SER A 1 100 ? -2.263 2.218 -10.302 1.00 98.75 100 SER A O 1
ATOM 778 N N . TYR A 1 101 ? -2.467 0.163 -11.221 1.00 98.62 101 TYR A N 1
ATOM 779 C CA . TYR A 1 101 ? -1.248 0.140 -12.032 1.00 98.62 101 TYR A CA 1
ATOM 780 C C . TYR A 1 101 ? -1.620 -0.030 -13.511 1.00 98.62 101 TYR A C 1
ATOM 782 O O . TYR A 1 101 ? -2.592 -0.709 -13.850 1.00 98.62 101 TYR A O 1
ATOM 790 N N . ASP A 1 102 ? -0.858 0.608 -14.397 1.00 98.00 102 ASP A N 1
ATOM 791 C CA . ASP A 1 102 ? -1.145 0.726 -15.830 1.00 98.00 102 ASP A CA 1
ATOM 792 C C . ASP A 1 102 ? -0.436 -0.322 -16.709 1.00 98.00 102 ASP A C 1
ATOM 794 O O . ASP A 1 102 ? -0.656 -0.350 -17.919 1.00 98.00 102 ASP A O 1
ATOM 798 N N . GLY A 1 103 ? 0.389 -1.202 -16.128 1.00 96.75 103 GLY A N 1
ATOM 799 C CA . GLY A 1 103 ? 1.250 -2.123 -16.886 1.00 96.75 103 GLY A CA 1
ATOM 800 C C . GLY A 1 103 ? 2.565 -1.491 -17.368 1.00 96.75 103 GLY A C 1
ATOM 801 O O . GLY A 1 103 ? 3.269 -2.083 -18.186 1.00 96.75 103 GLY A O 1
ATOM 802 N N . GLY A 1 104 ? 2.894 -0.284 -16.897 1.00 94.62 104 GLY A N 1
ATOM 803 C CA . GLY A 1 104 ? 4.088 0.465 -17.267 1.00 94.62 104 GLY A CA 1
ATOM 804 C C . GLY A 1 104 ? 5.400 -0.110 -16.723 1.00 94.62 104 GLY A C 1
ATOM 805 O O . GLY A 1 104 ? 5.499 -1.243 -16.255 1.00 94.62 104 GLY A O 1
ATOM 806 N N . LYS A 1 105 ? 6.465 0.688 -16.795 1.00 97.25 105 LYS A N 1
ATOM 807 C CA . LYS A 1 105 ? 7.777 0.310 -16.250 1.00 97.25 105 LYS A CA 1
ATOM 808 C C . LYS A 1 105 ? 7.740 0.298 -14.720 1.00 97.25 105 LYS A C 1
ATOM 810 O O . LYS A 1 105 ? 7.115 1.171 -14.129 1.00 97.25 105 LYS A O 1
ATOM 815 N N . SER A 1 106 ? 8.468 -0.622 -14.091 1.00 96.69 106 SER A N 1
ATOM 816 C CA . SER A 1 106 ? 8.785 -0.551 -12.664 1.00 96.69 106 SER A CA 1
ATOM 817 C C . SER A 1 106 ? 9.616 0.700 -12.357 1.00 96.69 106 SER A C 1
ATOM 819 O O . SER A 1 106 ? 10.184 1.326 -13.261 1.00 96.69 106 SER A O 1
ATOM 821 N N . MET A 1 107 ? 9.753 1.053 -11.077 1.00 94.38 107 MET A N 1
ATOM 822 C CA . MET A 1 107 ? 10.587 2.188 -10.653 1.00 94.38 107 MET A CA 1
ATOM 823 C C . MET A 1 107 ? 12.070 2.014 -11.051 1.00 94.38 107 MET A C 1
ATOM 825 O O . MET A 1 107 ? 12.804 2.994 -11.125 1.00 94.38 107 MET A O 1
ATOM 829 N N . GLY A 1 108 ? 12.499 0.788 -11.391 1.00 92.00 108 GLY A N 1
ATOM 830 C CA . GLY A 1 108 ? 13.804 0.478 -11.989 1.00 92.00 108 GLY A CA 1
ATOM 831 C C . GLY A 1 108 ? 13.904 0.697 -13.511 1.00 92.00 108 GLY A C 1
ATOM 832 O O . GLY A 1 108 ? 14.890 0.287 -14.123 1.00 92.00 108 GLY A O 1
ATOM 833 N N . GLY A 1 109 ? 12.894 1.292 -14.156 1.00 93.94 109 GLY A N 1
ATOM 834 C CA . GLY A 1 109 ? 12.936 1.727 -15.560 1.00 93.94 109 GLY A CA 1
ATOM 835 C C . GLY A 1 109 ? 12.733 0.635 -16.624 1.00 93.94 109 GLY A C 1
ATOM 836 O O . GLY A 1 109 ? 12.813 0.930 -17.824 1.00 93.94 109 GLY A O 1
ATOM 837 N N . ARG A 1 110 ? 12.436 -0.603 -16.213 1.00 94.50 110 ARG A N 1
ATOM 838 C CA . ARG A 1 110 ? 12.145 -1.764 -17.078 1.00 94.50 110 ARG A CA 1
ATOM 839 C C . ARG A 1 110 ? 10.702 -2.223 -16.864 1.00 94.50 110 ARG A C 1
ATOM 841 O O . ARG A 1 110 ? 10.166 -2.026 -15.786 1.00 94.50 110 ARG A O 1
ATOM 848 N N . THR A 1 111 ? 10.081 -2.853 -17.855 1.00 96.06 111 THR A N 1
ATOM 849 C CA . THR A 1 111 ? 8.803 -3.562 -17.661 1.00 96.06 111 THR A CA 1
ATOM 850 C C . THR A 1 111 ? 9.120 -5.027 -17.354 1.00 96.06 111 THR A C 1
ATOM 852 O O . THR A 1 111 ? 9.753 -5.665 -18.199 1.00 96.06 111 THR A O 1
ATOM 855 N N . PRO A 1 112 ? 8.770 -5.559 -16.168 1.00 94.31 112 PRO A N 1
ATOM 856 C CA . PRO A 1 112 ? 8.991 -6.968 -15.850 1.00 94.31 112 PRO A CA 1
ATOM 857 C C . PRO A 1 112 ? 8.146 -7.899 -16.729 1.00 94.31 112 PRO A C 1
ATOM 859 O O . PRO A 1 112 ? 7.068 -7.532 -17.194 1.00 94.31 112 PRO A O 1
ATOM 862 N N . GLU A 1 113 ? 8.621 -9.124 -16.943 1.00 96.25 113 GLU A N 1
ATOM 863 C CA . GLU A 1 113 ? 7.823 -10.157 -17.607 1.00 96.25 113 GLU A CA 1
ATOM 864 C C . GLU A 1 113 ? 6.612 -10.531 -16.737 1.00 96.25 113 GLU A C 1
ATOM 866 O O . GLU A 1 113 ? 6.730 -10.640 -15.519 1.00 96.25 113 GLU A O 1
ATOM 871 N N . GLY A 1 114 ? 5.438 -10.687 -17.354 1.00 95.31 114 GLY A N 1
ATOM 872 C CA . GLY A 1 114 ? 4.173 -10.932 -16.647 1.00 95.31 114 GLY A CA 1
ATOM 873 C C . GLY A 1 114 ? 3.461 -9.677 -16.124 1.00 95.31 114 GLY A C 1
ATOM 874 O O . GLY A 1 114 ? 2.316 -9.780 -15.683 1.00 95.31 114 GLY A O 1
ATOM 875 N N . ALA A 1 115 ? 4.082 -8.495 -16.227 1.00 97.12 115 ALA A N 1
ATOM 876 C CA . ALA A 1 115 ? 3.462 -7.232 -15.837 1.00 97.12 115 ALA A CA 1
ATOM 877 C C . ALA A 1 115 ? 2.151 -6.992 -16.602 1.00 97.12 115 ALA A C 1
ATOM 879 O O . ALA A 1 115 ? 2.108 -7.056 -17.834 1.00 97.12 115 ALA A O 1
ATOM 880 N N . ARG A 1 116 ? 1.080 -6.678 -15.872 1.00 97.81 116 ARG A N 1
ATOM 881 C CA . ARG A 1 116 ? -0.229 -6.336 -16.439 1.00 97.81 116 ARG A CA 1
ATOM 882 C C . ARG A 1 116 ? -0.874 -5.196 -15.667 1.00 97.81 116 ARG A C 1
ATOM 884 O O . ARG A 1 116 ? -0.703 -5.083 -14.458 1.00 97.81 116 ARG A O 1
ATOM 891 N N . ALA A 1 117 ? -1.676 -4.400 -16.365 1.00 98.38 117 ALA A N 1
ATOM 892 C CA . ALA A 1 117 ? -2.552 -3.438 -15.714 1.00 98.38 117 ALA A CA 1
ATOM 893 C C . ALA A 1 117 ? -3.549 -4.146 -14.778 1.00 98.38 117 ALA A C 1
ATOM 895 O O . ALA A 1 117 ? -3.973 -5.285 -15.023 1.00 98.38 117 ALA A O 1
ATOM 896 N N . GLY A 1 118 ? -3.954 -3.451 -13.721 1.00 98.62 118 GLY A N 1
ATOM 897 C CA . GLY A 1 118 ? -4.882 -3.980 -12.732 1.00 98.62 118 GLY A CA 1
ATOM 898 C C . GLY A 1 118 ? -5.162 -2.993 -11.609 1.00 98.62 118 GLY A C 1
ATOM 899 O O . GLY A 1 118 ? -4.510 -1.955 -11.480 1.00 98.62 118 GLY A O 1
ATOM 900 N N . SER A 1 119 ? -6.165 -3.319 -10.798 1.00 98.56 119 SER A N 1
ATOM 901 C CA . SER A 1 119 ? -6.524 -2.544 -9.616 1.00 98.56 119 SER A CA 1
ATOM 902 C C . SER A 1 119 ? -7.074 -3.428 -8.500 1.00 98.56 119 SER A C 1
ATOM 904 O O . SER A 1 119 ? -7.552 -4.549 -8.719 1.00 98.56 119 SER A O 1
ATOM 906 N N . ALA A 1 120 ? -7.006 -2.911 -7.277 1.00 98.25 120 ALA A N 1
ATOM 907 C CA . ALA A 1 120 ? -7.662 -3.499 -6.122 1.00 98.25 120 ALA A CA 1
ATOM 908 C C . ALA A 1 120 ? -8.035 -2.418 -5.106 1.00 98.25 120 ALA A C 1
ATOM 910 O O . ALA A 1 120 ? -7.432 -1.344 -5.041 1.00 98.25 120 ALA A O 1
ATOM 911 N N . LYS A 1 121 ? -9.029 -2.738 -4.276 1.00 98.56 121 LYS A N 1
ATOM 912 C CA . LYS A 1 121 ? -9.262 -2.024 -3.022 1.00 98.56 121 LYS A CA 1
ATOM 913 C C . LYS A 1 121 ? -8.357 -2.621 -1.953 1.00 98.56 121 LYS A C 1
ATOM 915 O O . LYS A 1 121 ? -8.315 -3.847 -1.840 1.00 98.56 121 LYS A O 1
ATOM 920 N N . ILE A 1 122 ? -7.700 -1.764 -1.182 1.00 98.19 122 ILE A N 1
ATOM 921 C CA . ILE A 1 122 ? -6.868 -2.122 -0.030 1.00 98.19 122 ILE A CA 1
ATOM 922 C C . ILE A 1 122 ? -7.349 -1.390 1.222 1.00 98.19 122 ILE A C 1
ATOM 924 O O . ILE A 1 122 ? -8.091 -0.409 1.115 1.00 98.19 122 ILE A O 1
ATOM 928 N N . GLN A 1 123 ? -6.905 -1.846 2.390 1.00 98.38 123 GLN A N 1
ATOM 929 C CA . GLN A 1 123 ? -7.045 -1.152 3.668 1.00 98.38 123 GLN A CA 1
ATOM 930 C C . GLN A 1 123 ? -5.672 -0.947 4.322 1.00 98.38 123 GLN A C 1
ATOM 932 O O . GLN A 1 123 ? -4.833 -1.847 4.331 1.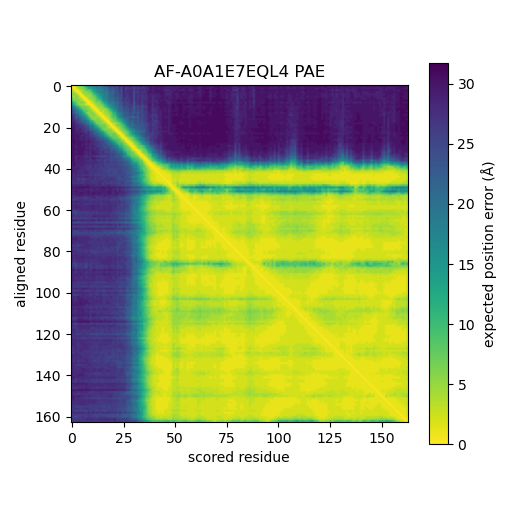00 98.38 123 GLN A O 1
ATOM 937 N N . VAL A 1 124 ? -5.443 0.237 4.884 1.00 98.56 124 VAL A N 1
ATOM 938 C CA . VAL A 1 124 ? -4.225 0.562 5.630 1.00 98.56 124 VAL A CA 1
ATOM 939 C C . VAL A 1 124 ? -4.317 -0.018 7.037 1.00 98.56 124 VAL A C 1
ATOM 941 O O . VAL A 1 124 ? -5.231 0.312 7.794 1.00 98.56 124 VAL A O 1
ATOM 944 N N . ILE A 1 125 ? -3.352 -0.867 7.390 1.00 97.81 125 ILE A N 1
ATOM 945 C CA . ILE A 1 125 ? -3.278 -1.514 8.711 1.00 97.81 125 ILE A CA 1
ATOM 946 C C . ILE A 1 125 ? -1.971 -1.228 9.456 1.00 97.81 125 ILE A C 1
ATOM 948 O O . ILE A 1 125 ? -1.855 -1.559 10.634 1.00 97.81 125 ILE A O 1
ATOM 952 N N . ASN A 1 126 ? -0.980 -0.641 8.786 1.00 97.62 126 ASN A N 1
ATOM 953 C CA . ASN A 1 126 ? 0.351 -0.446 9.346 1.00 97.62 126 ASN A CA 1
ATOM 954 C C . ASN A 1 126 ? 1.004 0.847 8.830 1.00 97.62 126 ASN A C 1
ATOM 956 O O . ASN A 1 126 ? 0.604 1.406 7.803 1.00 97.62 126 ASN A O 1
ATOM 960 N N . SER A 1 127 ? 2.046 1.299 9.521 1.00 97.06 127 SER A N 1
ATOM 961 C CA . SER A 1 127 ? 2.987 2.296 9.008 1.00 97.06 127 SER A CA 1
ATOM 962 C C . SER A 1 127 ? 4.292 1.615 8.573 1.00 97.06 127 SER A C 1
ATOM 964 O O . SER A 1 127 ? 4.421 0.395 8.641 1.00 97.06 127 SER A O 1
ATOM 966 N N . GLY A 1 128 ? 5.273 2.389 8.107 1.00 95.12 128 GLY A N 1
ATOM 967 C CA . GLY A 1 128 ? 6.650 1.898 7.973 1.00 95.12 128 GLY A CA 1
ATOM 968 C C . GLY A 1 128 ? 7.111 1.523 6.565 1.00 95.12 128 GLY A C 1
ATOM 969 O O . GLY A 1 128 ? 8.283 1.202 6.412 1.00 95.12 128 GLY A O 1
ATOM 970 N N . ALA A 1 129 ? 6.277 1.686 5.530 1.00 96.44 129 ALA A N 1
ATOM 971 C CA . ALA A 1 129 ? 6.659 1.420 4.133 1.00 96.44 129 ALA A CA 1
ATOM 972 C C . ALA A 1 129 ? 7.886 2.236 3.643 1.00 96.44 129 ALA A C 1
ATOM 974 O O . ALA A 1 129 ? 8.488 1.927 2.619 1.00 96.44 129 ALA A O 1
ATOM 975 N N . GLY A 1 130 ? 8.264 3.317 4.335 1.00 95.31 130 GLY A N 1
ATOM 976 C CA . GLY A 1 130 ? 9.329 4.227 3.896 1.00 95.31 130 GLY A CA 1
ATOM 977 C C . GLY A 1 130 ? 8.932 5.061 2.670 1.00 95.31 130 GLY A C 1
ATOM 978 O O . GLY A 1 130 ? 7.759 5.131 2.315 1.00 95.31 130 GLY A O 1
ATOM 979 N N . GLY A 1 131 ? 9.897 5.737 2.040 1.00 94.81 131 GLY A N 1
ATOM 980 C CA . GLY A 1 131 ? 9.651 6.564 0.850 1.00 94.81 131 GLY A CA 1
ATOM 981 C C . GLY A 1 131 ? 8.659 7.721 1.067 1.00 94.81 131 GLY A C 1
ATOM 982 O O . GLY A 1 131 ? 8.505 8.247 2.170 1.00 94.81 131 GLY A O 1
ATOM 983 N N . THR A 1 132 ? 7.998 8.150 -0.010 1.00 96.12 132 THR A N 1
ATOM 984 C CA . THR A 1 132 ? 6.955 9.193 -0.006 1.00 96.12 132 THR A CA 1
ATOM 985 C C . THR A 1 132 ? 5.830 8.777 -0.941 1.00 96.12 132 THR A C 1
ATOM 987 O O . THR A 1 132 ? 6.080 8.494 -2.111 1.00 96.12 132 THR A O 1
ATOM 990 N N . LYS A 1 133 ? 4.584 8.766 -0.463 1.00 97.75 133 LYS A N 1
ATOM 991 C CA . LYS A 1 133 ? 3.437 8.162 -1.169 1.00 97.75 133 LYS A CA 1
ATOM 992 C C . LYS A 1 133 ? 3.712 6.718 -1.600 1.00 97.75 133 LYS A C 1
ATOM 994 O O . LYS A 1 133 ? 3.611 6.383 -2.783 1.00 97.75 133 LYS A O 1
ATOM 999 N N . HIS A 1 134 ? 4.120 5.902 -0.634 1.00 98.38 134 HIS A N 1
ATOM 1000 C CA . HIS A 1 134 ? 4.426 4.489 -0.821 1.00 98.38 134 HIS A CA 1
ATOM 1001 C C . HIS A 1 134 ? 3.363 3.629 -0.130 1.00 98.38 134 HIS A C 1
ATOM 1003 O O . HIS A 1 134 ? 3.021 3.887 1.027 1.00 98.38 134 HIS A O 1
ATOM 1009 N N . PHE A 1 135 ? 2.862 2.619 -0.840 1.00 98.69 135 PHE A N 1
ATOM 1010 C CA . PHE A 1 135 ? 2.022 1.554 -0.299 1.00 98.69 135 PHE A CA 1
ATOM 1011 C C . PHE A 1 135 ? 2.788 0.239 -0.388 1.00 98.69 135 PHE A C 1
ATOM 1013 O O . PHE A 1 135 ? 2.969 -0.288 -1.478 1.00 98.69 135 PHE A O 1
ATOM 1020 N N . ASP A 1 136 ? 3.229 -0.292 0.739 1.00 97.88 136 ASP A N 1
ATOM 1021 C CA . ASP A 1 136 ? 3.803 -1.633 0.795 1.00 97.88 136 ASP A CA 1
ATOM 1022 C C . ASP A 1 136 ? 2.655 -2.584 1.158 1.00 97.88 136 ASP A C 1
ATOM 1024 O O . ASP A 1 136 ? 1.927 -2.300 2.107 1.00 97.88 136 ASP A O 1
ATOM 1028 N N . CYS A 1 137 ? 2.379 -3.620 0.368 1.00 97.88 137 CYS A N 1
ATOM 1029 C CA . CYS A 1 137 ? 1.117 -4.372 0.463 1.00 97.88 137 CYS A CA 1
ATOM 1030 C C . CYS A 1 137 ? 1.314 -5.887 0.584 1.00 97.88 137 CYS A C 1
ATOM 1032 O O . CYS A 1 137 ? 2.315 -6.430 0.130 1.00 97.88 137 CYS A O 1
ATOM 1034 N N . LEU A 1 138 ? 0.318 -6.599 1.120 1.00 96.56 138 LEU A N 1
ATOM 1035 C CA . LEU A 1 138 ? 0.352 -8.064 1.102 1.00 96.56 138 LEU A CA 1
ATOM 1036 C 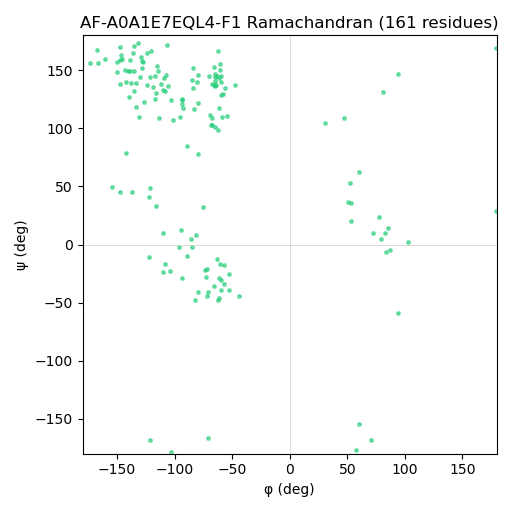C . LEU A 1 138 ? 0.413 -8.583 -0.336 1.00 96.56 138 LEU A C 1
ATOM 1038 O O . LEU A 1 138 ? -0.293 -8.077 -1.216 1.00 96.56 138 LEU A O 1
ATOM 1042 N N . ASP A 1 139 ? 1.221 -9.623 -0.543 1.00 95.62 139 ASP A N 1
ATOM 1043 C CA . ASP A 1 139 ? 1.501 -10.233 -1.846 1.00 95.62 139 ASP A CA 1
ATOM 1044 C C . ASP A 1 139 ? 0.251 -10.437 -2.724 1.00 95.62 139 ASP A C 1
ATOM 1046 O O . ASP A 1 139 ? 0.236 -10.062 -3.895 1.00 95.62 139 ASP A O 1
ATOM 1050 N N . GLY A 1 140 ? -0.851 -10.929 -2.145 1.00 93.75 140 GLY A N 1
ATOM 1051 C CA . GLY A 1 140 ? -2.109 -11.137 -2.871 1.00 93.75 140 GLY A CA 1
ATOM 1052 C C . GLY A 1 140 ? -2.697 -9.858 -3.487 1.00 93.75 140 GLY A C 1
ATOM 1053 O O . GLY A 1 140 ? -3.174 -9.883 -4.624 1.00 93.75 140 GLY A O 1
ATOM 1054 N N . ALA A 1 141 ? -2.614 -8.720 -2.788 1.00 96.56 141 ALA A N 1
ATOM 1055 C CA . ALA A 1 141 ? -3.065 -7.432 -3.315 1.00 96.56 141 ALA A CA 1
ATOM 1056 C C . ALA A 1 141 ? -2.118 -6.909 -4.403 1.00 96.56 141 ALA A C 1
ATOM 1058 O O . ALA A 1 141 ? -2.574 -6.463 -5.460 1.00 96.56 141 ALA A O 1
ATOM 1059 N N . PHE A 1 142 ? -0.805 -6.998 -4.170 1.00 98.00 142 PHE A N 1
ATOM 1060 C CA . PHE A 1 142 ? 0.212 -6.573 -5.132 1.00 98.00 142 PHE A CA 1
ATOM 1061 C C . PHE A 1 142 ? 0.130 -7.392 -6.429 1.00 98.00 142 PHE A C 1
ATOM 1063 O O . PHE A 1 142 ? 0.044 -6.817 -7.515 1.00 98.00 142 PHE A O 1
ATOM 1070 N N . SER A 1 143 ? 0.040 -8.719 -6.331 1.00 97.19 143 SER A N 1
ATOM 1071 C CA . SER A 1 143 ? -0.120 -9.631 -7.466 1.00 97.19 143 SER A CA 1
ATOM 1072 C C . SER A 1 143 ? -1.463 -9.445 -8.182 1.00 97.19 143 SER A C 1
ATOM 1074 O O . SER A 1 143 ? -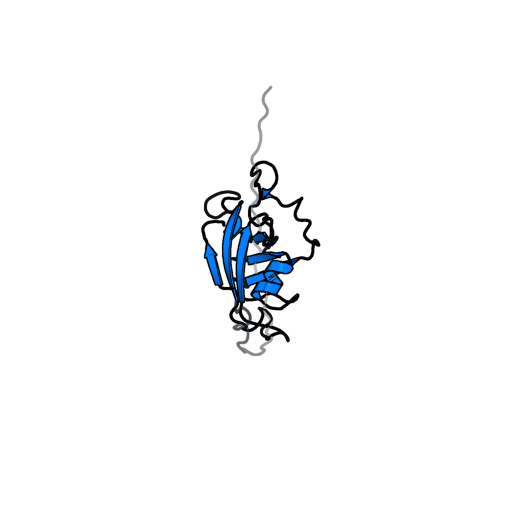1.510 -9.460 -9.417 1.00 97.19 143 SER A O 1
ATOM 1076 N N . GLN A 1 144 ? -2.563 -9.144 -7.472 1.00 97.56 144 GLN A N 1
ATOM 1077 C CA . GLN A 1 144 ? -3.820 -8.765 -8.131 1.00 97.56 144 GLN A CA 1
ATOM 1078 C C . GLN A 1 144 ? -3.654 -7.488 -8.975 1.00 97.56 144 GLN A C 1
ATOM 1080 O O . GLN A 1 144 ? -4.109 -7.464 -10.125 1.00 97.56 144 GLN A O 1
ATOM 1085 N N . ILE A 1 145 ? -3.012 -6.451 -8.432 1.00 98.62 145 ILE A N 1
ATOM 1086 C CA . ILE A 1 145 ? -2.842 -5.148 -9.094 1.00 98.62 145 ILE A CA 1
ATOM 1087 C C . ILE A 1 145 ? -1.854 -5.229 -10.265 1.00 98.62 145 ILE A C 1
ATOM 1089 O O . ILE A 1 145 ? -2.113 -4.642 -11.312 1.00 98.62 145 ILE A O 1
ATOM 1093 N N . THR A 1 146 ? -0.751 -5.964 -10.110 1.00 98.38 146 THR A N 1
ATOM 1094 C CA . THR A 1 146 ? 0.415 -5.887 -11.011 1.00 98.38 146 THR A CA 1
ATOM 1095 C C . THR A 1 146 ? 0.630 -7.123 -11.886 1.00 98.38 146 THR A C 1
ATOM 1097 O O . THR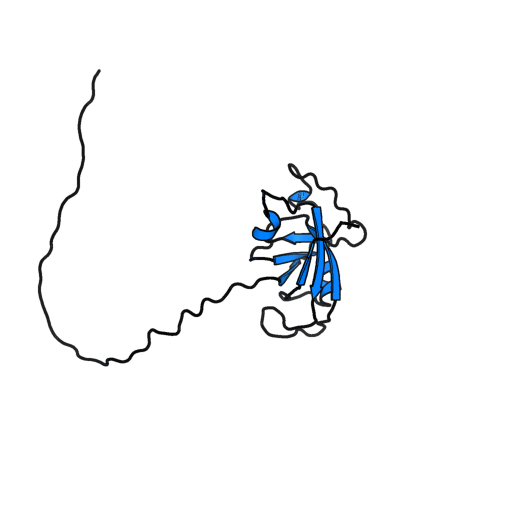 A 1 146 ? 1.254 -7.033 -12.943 1.00 98.38 146 THR A O 1
ATOM 1100 N N . GLY A 1 147 ? 0.118 -8.284 -11.459 1.00 97.75 147 GLY A N 1
ATOM 1101 C CA . GLY A 1 147 ? 0.486 -9.597 -12.000 1.00 97.75 147 GLY A CA 1
ATOM 1102 C C . GLY A 1 147 ? 1.889 -10.073 -11.614 1.00 97.75 147 GLY A C 1
ATOM 1103 O O . GLY A 1 147 ? 2.363 -11.052 -12.185 1.00 97.75 147 GLY A O 1
ATOM 1104 N N . LEU A 1 148 ? 2.557 -9.383 -10.687 1.00 97.12 148 LEU A N 1
ATOM 1105 C CA . LEU A 1 148 ? 3.952 -9.601 -10.316 1.00 97.12 148 LEU A CA 1
ATOM 1106 C C . LEU A 1 148 ? 4.098 -9.959 -8.835 1.00 97.12 148 LEU A C 1
ATOM 1108 O O . LEU A 1 148 ? 3.190 -9.764 -8.036 1.00 97.12 148 LEU A O 1
ATOM 1112 N N . HIS A 1 149 ? 5.296 -10.433 -8.499 1.00 95.81 149 HIS A N 1
ATOM 1113 C CA . HIS A 1 149 ? 5.778 -10.724 -7.146 1.00 95.81 149 HIS A CA 1
ATOM 1114 C C . HIS A 1 149 ? 7.230 -10.210 -7.019 1.00 95.81 149 HIS A C 1
ATOM 1116 O O . HIS A 1 149 ? 8.148 -10.950 -6.672 1.00 95.81 149 HIS A O 1
ATOM 1122 N N . THR A 1 150 ? 7.498 -8.990 -7.505 1.00 95.31 150 THR A N 1
ATOM 1123 C CA . THR A 1 150 ? 8.855 -8.421 -7.618 1.00 95.31 150 THR A CA 1
ATOM 1124 C C . THR A 1 150 ? 8.829 -6.918 -7.911 1.00 95.31 150 THR A C 1
ATOM 1126 O O . THR A 1 150 ? 7.798 -6.395 -8.333 1.00 95.31 150 THR A O 1
ATOM 1129 N N . ASP A 1 151 ? 9.992 -6.267 -7.781 1.00 94.56 151 ASP A N 1
ATOM 1130 C CA . ASP A 1 151 ? 10.235 -4.843 -8.058 1.00 94.56 151 ASP A CA 1
ATOM 1131 C C . ASP A 1 151 ? 9.322 -3.882 -7.245 1.00 94.56 151 ASP A C 1
ATOM 1133 O O . ASP A 1 151 ? 8.540 -4.283 -6.385 1.00 94.56 151 ASP A O 1
ATOM 1137 N N . ALA A 1 152 ? 9.450 -2.578 -7.510 1.00 97.25 152 ALA A N 1
ATOM 1138 C CA . ALA A 1 152 ? 8.511 -1.546 -7.075 1.00 97.25 152 ALA A CA 1
ATOM 1139 C C . ALA A 1 152 ? 7.728 -1.026 -8.292 1.00 97.25 152 ALA A C 1
ATOM 1141 O O . ALA A 1 152 ? 8.346 -0.692 -9.308 1.00 97.25 152 ALA A O 1
ATOM 1142 N N .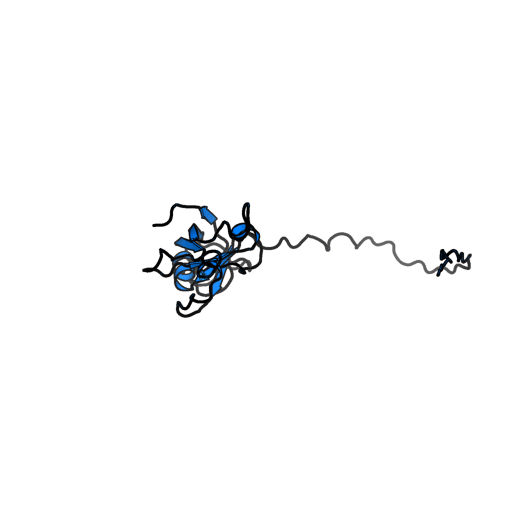 MET A 1 153 ? 6.398 -0.926 -8.210 1.00 98.06 153 MET A N 1
ATOM 1143 C CA . MET A 1 153 ? 5.550 -0.475 -9.327 1.00 98.06 153 MET A CA 1
ATOM 1144 C C . MET A 1 153 ? 5.035 0.950 -9.121 1.00 98.06 153 MET A C 1
ATOM 1146 O O . MET A 1 153 ? 4.577 1.251 -8.019 1.00 98.06 153 MET A O 1
ATOM 1150 N N . PRO A 1 154 ? 5.044 1.823 -10.147 1.00 97.94 154 PRO A N 1
ATOM 1151 C CA . PRO A 1 154 ? 4.332 3.094 -10.085 1.00 97.94 154 PRO A CA 1
ATOM 1152 C C . PRO A 1 154 ? 2.825 2.841 -10.000 1.00 97.94 154 PRO A C 1
ATOM 1154 O O . PRO A 1 154 ? 2.306 1.920 -10.627 1.00 97.94 154 PRO A O 1
ATOM 1157 N N . ILE A 1 155 ? 2.105 3.668 -9.250 1.00 98.62 155 ILE A N 1
ATOM 1158 C CA . ILE A 1 155 ? 0.657 3.536 -9.071 1.00 98.62 155 ILE A CA 1
ATOM 1159 C C . ILE A 1 155 ? -0.051 4.881 -9.112 1.00 98.62 155 ILE A C 1
ATOM 1161 O O . ILE A 1 155 ? 0.506 5.936 -8.812 1.00 98.62 155 ILE A O 1
ATOM 1165 N N . THR A 1 156 ? -1.345 4.813 -9.394 1.00 98.62 156 THR A N 1
ATOM 1166 C CA . THR A 1 156 ? -2.304 5.844 -8.999 1.00 98.62 156 THR A CA 1
ATOM 1167 C C . THR A 1 156 ? -3.162 5.302 -7.865 1.00 98.62 156 THR A C 1
ATOM 1169 O O . THR A 1 156 ? -3.452 4.107 -7.817 1.00 98.62 156 THR A O 1
ATOM 1172 N N . TYR A 1 157 ? -3.565 6.164 -6.935 1.00 98.62 157 TYR A N 1
ATOM 1173 C CA . TYR A 1 157 ? -4.413 5.770 -5.815 1.00 98.62 157 TYR A CA 1
ATOM 1174 C C . TYR A 1 157 ? -5.421 6.867 -5.475 1.00 98.62 157 TYR A C 1
ATOM 1176 O O . TYR A 1 157 ? -5.155 8.057 -5.655 1.00 98.62 157 TYR A O 1
ATOM 1184 N N . LYS A 1 158 ? -6.586 6.469 -4.960 1.00 98.38 158 LYS A N 1
ATOM 1185 C CA . LYS A 1 158 ? -7.595 7.387 -4.411 1.00 98.38 158 LYS A CA 1
ATOM 1186 C C . LYS A 1 158 ? -8.176 6.812 -3.122 1.00 98.38 158 LYS A C 1
ATOM 1188 O O . LYS A 1 158 ? -8.434 5.611 -3.050 1.00 98.38 158 LYS A O 1
ATOM 1193 N N . LYS A 1 159 ? -8.391 7.662 -2.117 1.00 98.12 159 LYS A N 1
ATOM 1194 C CA . LYS A 1 159 ? -9.090 7.283 -0.880 1.00 98.12 159 LYS A CA 1
ATOM 1195 C C . LYS A 1 159 ? -10.559 6.988 -1.201 1.00 98.12 159 LYS A C 1
ATOM 1197 O O . LYS A 1 159 ? -11.170 7.697 -2.002 1.00 98.12 159 LYS A O 1
ATOM 1202 N N . ILE A 1 160 ? -11.108 5.932 -0.611 1.00 98.25 160 ILE A N 1
ATOM 1203 C CA . ILE A 1 160 ? -12.482 5.456 -0.821 1.00 98.25 160 ILE A CA 1
ATOM 1204 C C . ILE A 1 160 ? -13.127 5.082 0.517 1.00 98.25 160 ILE A C 1
ATOM 1206 O O . ILE A 1 160 ? -12.442 4.863 1.513 1.00 98.25 160 ILE A O 1
ATOM 1210 N N . SER A 1 161 ? -14.451 4.936 0.535 1.00 96.75 161 SER A N 1
ATOM 1211 C CA . SER A 1 161 ? -15.123 4.217 1.621 1.00 96.75 161 SER A CA 1
ATOM 1212 C C . SER A 1 161 ? -14.692 2.747 1.626 1.00 96.75 161 SER A C 1
ATOM 1214 O O . SER A 1 161 ? -14.623 2.116 0.565 1.00 96.75 161 SER A O 1
ATOM 1216 N N . CYS A 1 162 ? -14.432 2.201 2.814 1.00 93.62 162 CYS A N 1
ATOM 1217 C CA . CYS A 1 162 ? -14.205 0.770 2.980 1.00 93.62 162 CYS A CA 1
ATOM 1218 C C . CYS A 1 162 ? -15.458 -0.046 2.600 1.00 93.62 162 CYS A C 1
ATOM 1220 O O . CYS A 1 162 ? -16.575 0.443 2.800 1.00 93.62 162 CYS A O 1
ATOM 1222 N N . PRO A 1 163 ? -15.280 -1.245 2.012 1.00 83.94 163 PRO A N 1
ATOM 1223 C CA . PRO A 1 163 ? -16.360 -2.190 1.741 1.00 83.94 163 PRO A CA 1
ATOM 1224 C C . PRO A 1 163 ? -16.796 -2.964 2.996 1.00 83.94 163 PRO A C 1
ATOM 1226 O O . PRO A 1 163 ? -16.011 -2.999 3.976 1.00 83.94 163 PRO A O 1
#

Secondary structure (DSSP, 8-state):
-------------------------------SSS-------EEEEEEE--TT--TT-GGGSTTT----S-TTTT-EEEE-HHHHTSSSTTTTTT-EEEEEE-S---TTSSPPTT---EEEEEEEEEE---SEEEEEEEHHHHHHHHS-SSS-EE-EEEEE---

Radius of gyration: 26.78 Å; Cα contacts (8 Å, |Δi|>4): 313; chains: 1; bounding box: 71×53×70 Å

Nearest PDB structures (foldseek):
  4jjo-assembly1_A  TM=7.851E-01  e=2.044E-05  Clavibacter michiganensis
  1wc2-assembly1_A  TM=5.981E-01  e=1.374E-04  Mytilus edulis
  8a4o-assembly1_D-2  TM=5.866E-01  e=1.248E-02  Ustilago hordei

InterPro domains:
  IPR007112 Expansin/pollen allergen, DPBB domain [PS50842] (88-163)
  IPR036908 RlpA-like domain superfamily [G3DSA:2.40.40.10] (26-162)
  IPR036908 RlpA-like domain superfamily [SSF50685] (45-163)

Solvent-accessible surface area (backbone atoms only — not comparable to full-atom values): 9934 Å² total; per-residue (Å²): 140,87,88,77,88,83,92,87,83,92,79,87,82,89,82,84,89,87,82,92,81,90,81,94,73,79,96,70,96,81,90,83,83,90,71,78,75,80,73,74,72,61,38,31,31,39,60,48,86,58,92,82,65,65,82,87,31,61,21,49,35,86,92,63,55,45,78,82,68,51,77,88,70,58,23,38,24,22,21,2,62,68,53,26,36,55,94,41,92,52,61,32,55,63,41,19,32,43,37,37,29,81,45,61,50,28,78,84,74,47,64,62,88,66,53,32,56,29,54,44,70,36,31,29,37,30,62,76,48,40,80,41,53,24,39,28,20,30,44,67,39,38,27,56,16,32,54,43,92,70,76,40,39,51,42,50,74,45,82,46,83,70,120

Organism: NCBI:txid635003

Sequence (163 aa):
MKFSTTIFTPAAMAIMSIGSVNARIGSDSNQRELSESVKEPTNFMTWWDDKGDYSDSECLHYPYNLTPTMTKSHHYCAVSKDIFNDGEKGAACGDCYEISYDGGKSMGGRTPEGARAGSAKIQVINSGAGGTKHFDCLDGAFSQITGLHTDAMPITYKKISCP

Mean predicted aligned error: 12.08 Å